Protein AF-A0A0P0D357-F1 (afdb_monomer_lite)

Radius of gyration: 14.19 Å; chains: 1; bounding box: 36×31×31 Å

Organism: NCBI:txid1736674

Sequence (92 aa):
MNKQIKLNNAKEILELFEAHPKLSFDQMQDIINAYTGNKIKPIVFVPADKSKPQDLDRPKRELLQWVKNNLKVLDDEKALVPVLFFTTFKHV

pLDDT: mean 72.96, std 16.93, range [32.0, 88.62]

Structure (mmCIF, N/CA/C/O backbone):
data_AF-A0A0P0D357-F1
#
_entry.id   AF-A0A0P0D357-F1
#
loop_
_atom_site.group_PDB
_atom_site.id
_atom_site.type_symbol
_atom_site.label_atom_id
_atom_site.label_alt_id
_atom_site.label_comp_id
_atom_site.label_asym_id
_atom_site.label_entity_id
_atom_site.label_seq_id
_atom_site.pdbx_PDB_ins_code
_atom_site.Cartn_x
_atom_site.Cartn_y
_atom_site.Cartn_z
_atom_site.occupancy
_atom_site.B_iso_or_equiv
_atom_site.auth_seq_id
_atom_site.auth_comp_id
_atom_site.auth_asym_id
_atom_site.auth_atom_id
_atom_site.pdbx_PDB_model_num
ATOM 1 N N . MET A 1 1 ? -9.368 -20.294 4.483 1.00 32.00 1 MET A N 1
ATOM 2 C CA . MET A 1 1 ? -9.551 -19.402 5.652 1.00 32.00 1 MET A CA 1
ATOM 3 C C . MET A 1 1 ? -9.252 -17.978 5.204 1.00 32.00 1 MET A C 1
ATOM 5 O O . MET A 1 1 ? -8.091 -17.671 4.972 1.00 32.00 1 MET A O 1
ATOM 9 N N . ASN A 1 2 ? -10.274 -17.140 5.012 1.00 37.25 2 ASN A N 1
ATOM 10 C CA . ASN A 1 2 ? -10.082 -15.733 4.642 1.00 37.25 2 ASN A CA 1
ATOM 11 C C . ASN A 1 2 ? -9.770 -14.929 5.905 1.00 37.25 2 ASN A C 1
ATOM 13 O O . ASN A 1 2 ? -10.669 -14.613 6.679 1.00 37.25 2 ASN A O 1
ATOM 17 N N . LYS A 1 3 ? -8.488 -14.638 6.139 1.00 45.47 3 LYS A N 1
ATOM 18 C CA . LYS A 1 3 ? -8.088 -13.669 7.160 1.00 45.47 3 LYS A CA 1
ATOM 19 C C . LYS A 1 3 ? -8.368 -12.275 6.601 1.00 45.47 3 LYS A C 1
ATOM 21 O O . LYS A 1 3 ? -7.668 -11.828 5.700 1.00 45.47 3 LYS A O 1
ATOM 26 N N . GLN A 1 4 ? -9.408 -11.612 7.103 1.00 52.94 4 GLN A N 1
ATOM 27 C CA . GLN A 1 4 ? -9.562 -10.173 6.901 1.00 52.94 4 GLN A CA 1
ATOM 28 C C . GLN A 1 4 ? -8.447 -9.476 7.678 1.00 52.94 4 GLN A C 1
ATOM 30 O O . GLN A 1 4 ? -8.397 -9.566 8.904 1.00 52.94 4 GLN A O 1
ATOM 35 N N . ILE A 1 5 ? -7.542 -8.811 6.968 1.00 59.28 5 ILE A N 1
ATOM 36 C CA . ILE A 1 5 ? -6.528 -7.963 7.588 1.00 59.28 5 ILE A CA 1
ATOM 37 C C . ILE A 1 5 ? -7.148 -6.572 7.694 1.00 59.28 5 ILE A C 1
ATOM 39 O O . ILE A 1 5 ? -7.317 -5.883 6.690 1.00 59.28 5 ILE A O 1
ATOM 43 N N . LYS A 1 6 ? -7.563 -6.187 8.904 1.00 63.88 6 LYS A N 1
ATOM 44 C CA . LYS A 1 6 ? -7.938 -4.801 9.194 1.00 63.88 6 LYS A CA 1
ATOM 45 C C . LYS A 1 6 ? -6.667 -4.028 9.500 1.00 63.88 6 LYS A C 1
ATOM 47 O O . LYS A 1 6 ? -6.035 -4.298 10.514 1.00 63.88 6 LYS A O 1
ATOM 52 N N . LEU A 1 7 ? -6.334 -3.084 8.627 1.00 74.69 7 LEU A N 1
ATOM 53 C CA . LEU A 1 7 ? -5.236 -2.154 8.840 1.00 74.69 7 LEU A CA 1
ATOM 54 C C . LEU A 1 7 ? -5.737 -0.958 9.677 1.00 74.69 7 LEU A C 1
ATOM 56 O O . LEU A 1 7 ? -6.651 -0.220 9.292 1.00 74.69 7 LEU A O 1
ATOM 60 N N . ASN A 1 8 ? -5.167 -0.783 10.859 1.00 78.69 8 ASN A N 1
ATOM 61 C CA . ASN A 1 8 ? -5.418 0.291 11.808 1.00 78.69 8 ASN A CA 1
ATOM 62 C C . ASN A 1 8 ? -4.665 1.568 11.432 1.00 78.69 8 ASN A C 1
ATOM 64 O O . ASN A 1 8 ? -5.209 2.652 11.639 1.00 78.69 8 ASN A O 1
ATOM 68 N N . ASN A 1 9 ? -3.469 1.445 10.858 1.00 84.25 9 ASN A N 1
ATOM 69 C CA . ASN A 1 9 ? -2.624 2.568 10.452 1.00 84.25 9 ASN A CA 1
ATOM 70 C C . ASN A 1 9 ? -1.778 2.215 9.211 1.00 84.25 9 ASN A C 1
ATOM 72 O O . ASN A 1 9 ? -1.622 1.045 8.862 1.00 84.25 9 ASN A O 1
ATOM 76 N N . ALA A 1 10 ? -1.193 3.222 8.566 1.00 85.06 10 ALA A N 1
ATOM 77 C CA . ALA A 1 10 ? -0.410 3.061 7.347 1.00 85.06 10 ALA A CA 1
ATOM 78 C C . ALA A 1 10 ? 0.922 2.327 7.577 1.00 85.06 10 ALA A C 1
ATOM 80 O O . ALA A 1 10 ? 1.484 1.780 6.628 1.00 85.06 10 ALA A O 1
ATOM 81 N N . LYS A 1 11 ? 1.441 2.265 8.814 1.00 88.12 11 LYS A N 1
ATOM 82 C CA . LYS A 1 11 ? 2.659 1.489 9.114 1.00 88.12 11 LYS A CA 1
ATOM 83 C C . LYS A 1 11 ? 2.412 -0.010 8.987 1.00 88.12 11 LYS A C 1
ATOM 85 O O . LYS A 1 11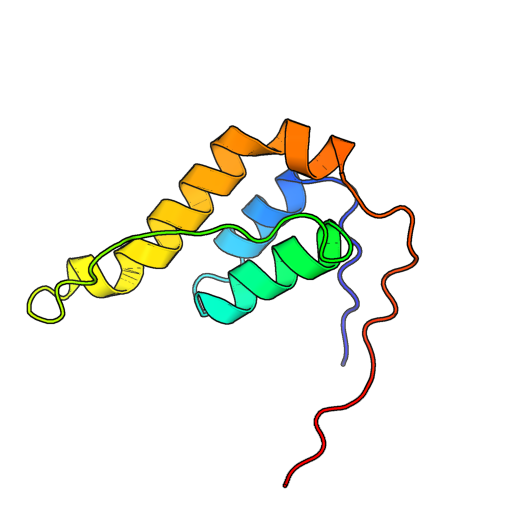 ? 3.300 -0.713 8.518 1.00 88.12 11 LYS A O 1
ATOM 90 N N . GLU A 1 12 ? 1.205 -0.480 9.289 1.00 87.19 12 GLU A N 1
ATOM 91 C CA . GLU A 1 12 ? 0.848 -1.892 9.111 1.00 87.19 12 GLU A CA 1
ATOM 92 C C . GLU A 1 12 ? 0.876 -2.314 7.626 1.00 87.19 12 GLU A C 1
ATOM 94 O O . GLU A 1 12 ? 1.070 -3.490 7.331 1.00 87.19 12 GLU A O 1
ATOM 99 N N . ILE A 1 13 ? 0.764 -1.377 6.668 1.00 87.31 13 ILE A N 1
ATOM 100 C CA . ILE A 1 13 ? 1.002 -1.664 5.237 1.00 87.31 13 ILE A CA 1
ATOM 101 C C . ILE A 1 13 ? 2.465 -2.058 5.006 1.00 87.31 13 ILE A C 1
ATOM 103 O O . ILE A 1 13 ? 2.742 -2.993 4.256 1.00 87.31 13 ILE A O 1
ATOM 107 N N . LEU A 1 14 ? 3.407 -1.364 5.651 1.00 87.62 14 LEU A N 1
ATOM 108 C CA . LEU A 1 14 ? 4.831 -1.688 5.544 1.00 87.62 14 LEU A CA 1
ATOM 109 C C . LEU A 1 14 ? 5.130 -3.045 6.171 1.00 87.62 14 LEU A C 1
ATOM 111 O O . LEU A 1 14 ? 5.795 -3.864 5.543 1.00 87.62 14 LEU A O 1
ATOM 115 N N . GLU A 1 15 ? 4.592 -3.299 7.364 1.00 88.31 15 GLU A N 1
ATOM 116 C CA . GLU A 1 15 ? 4.748 -4.586 8.048 1.00 88.31 15 GLU A CA 1
ATOM 117 C C . GLU A 1 15 ? 4.163 -5.729 7.212 1.00 88.31 15 GLU A C 1
ATOM 119 O O . GLU A 1 15 ? 4.771 -6.791 7.098 1.00 88.31 15 GLU A O 1
ATOM 124 N N . LEU A 1 16 ? 3.023 -5.503 6.553 1.00 86.88 16 LEU A N 1
ATOM 125 C CA . LEU A 1 16 ? 2.426 -6.464 5.633 1.00 86.88 16 LEU A CA 1
ATOM 126 C C . LEU A 1 16 ? 3.335 -6.737 4.424 1.00 86.88 16 LEU A C 1
ATOM 128 O O . LEU A 1 16 ? 3.510 -7.892 4.035 1.00 86.88 16 LEU A O 1
ATOM 132 N N . PHE A 1 17 ? 3.923 -5.703 3.823 1.00 87.88 17 PHE A N 1
ATOM 133 C CA . PHE A 1 17 ? 4.828 -5.871 2.683 1.00 87.88 17 PHE A CA 1
ATOM 134 C C . PHE A 1 17 ? 6.113 -6.607 3.072 1.00 87.88 17 PHE A C 1
ATOM 136 O O . PHE A 1 17 ? 6.576 -7.466 2.322 1.00 87.88 17 PHE A O 1
ATOM 143 N N . GLU A 1 18 ? 6.660 -6.320 4.253 1.00 85.44 18 GLU A N 1
ATOM 144 C CA . GLU A 1 18 ? 7.851 -6.989 4.783 1.00 85.44 18 GLU A CA 1
ATOM 145 C C . GLU A 1 18 ? 7.553 -8.447 5.192 1.00 85.44 18 GLU A C 1
ATOM 147 O O . GLU A 1 18 ? 8.355 -9.339 4.911 1.00 85.44 18 GLU A O 1
ATOM 152 N N . ALA A 1 19 ? 6.376 -8.727 5.765 1.00 84.62 19 ALA A N 1
ATOM 153 C CA . ALA A 1 19 ? 5.939 -10.080 6.126 1.00 84.62 19 ALA A CA 1
ATOM 154 C C . ALA A 1 19 ? 5.568 -10.951 4.911 1.00 84.62 19 ALA A C 1
ATOM 156 O O . ALA A 1 19 ? 5.632 -12.182 4.980 1.00 84.62 19 ALA A O 1
ATOM 157 N N . HIS A 1 20 ? 5.189 -10.332 3.789 1.00 84.19 20 HIS A N 1
ATOM 158 C CA . HIS A 1 20 ? 4.767 -11.021 2.571 1.00 84.19 20 HIS A CA 1
ATOM 159 C C . HIS A 1 20 ? 5.639 -10.644 1.355 1.00 84.19 20 HIS A C 1
ATOM 161 O O . HIS A 1 20 ? 5.139 -10.079 0.381 1.00 84.19 20 HIS A O 1
ATOM 167 N N . PRO A 1 21 ? 6.923 -11.058 1.315 1.00 80.00 21 PRO A N 1
ATOM 168 C CA . PRO A 1 21 ? 7.850 -10.712 0.226 1.00 80.00 21 PRO A CA 1
ATOM 169 C C . PRO A 1 21 ? 7.451 -11.288 -1.146 1.00 80.00 21 PRO A C 1
ATOM 171 O O . PRO A 1 21 ? 7.973 -10.878 -2.180 1.00 80.00 21 PRO A O 1
ATOM 174 N N . LYS A 1 22 ? 6.517 -12.250 -1.171 1.00 83.81 22 LYS A N 1
ATOM 175 C CA . LYS A 1 22 ? 5.962 -12.843 -2.397 1.00 83.81 22 LYS A CA 1
ATOM 176 C C . LYS A 1 22 ? 4.842 -12.010 -3.031 1.00 83.81 22 LYS A C 1
ATOM 178 O O . LYS A 1 22 ? 4.347 -12.413 -4.081 1.00 83.81 22 LYS A O 1
ATOM 183 N N . LEU A 1 23 ? 4.423 -10.899 -2.416 1.00 84.25 23 LEU A N 1
ATOM 184 C CA . LEU A 1 23 ? 3.421 -10.019 -3.014 1.00 84.25 23 LEU A CA 1
ATOM 185 C C . LEU A 1 23 ? 3.920 -9.479 -4.358 1.00 84.25 23 LEU A C 1
ATOM 187 O O . LEU A 1 23 ? 5.069 -9.052 -4.517 1.00 84.25 23 LEU A O 1
ATOM 191 N N . SER A 1 24 ? 3.032 -9.525 -5.343 1.00 85.69 24 SER A N 1
ATOM 192 C CA . SER A 1 24 ? 3.231 -8.838 -6.615 1.00 85.69 24 SER A CA 1
ATOM 193 C C . SER A 1 24 ? 3.044 -7.331 -6.443 1.00 85.69 24 SER A C 1
ATOM 195 O O . SER A 1 24 ? 2.426 -6.867 -5.484 1.00 85.69 24 SER A O 1
ATOM 197 N N . PHE A 1 25 ? 3.582 -6.562 -7.387 1.00 85.00 25 PHE A N 1
ATOM 198 C CA . PHE A 1 25 ? 3.432 -5.110 -7.393 1.00 85.00 25 PHE A CA 1
ATOM 199 C C . PHE A 1 25 ? 1.953 -4.690 -7.427 1.00 85.00 25 PHE A C 1
ATOM 201 O O . PHE A 1 25 ? 1.549 -3.862 -6.614 1.00 85.00 25 PHE A O 1
ATOM 208 N N . ASP A 1 26 ? 1.136 -5.326 -8.271 1.00 85.31 26 ASP A N 1
ATOM 209 C CA . ASP A 1 26 ? -0.305 -5.058 -8.359 1.00 85.31 26 ASP A CA 1
ATOM 210 C C . ASP A 1 26 ? -1.016 -5.315 -7.023 1.00 85.31 26 ASP A C 1
ATOM 212 O O . ASP A 1 26 ? -1.778 -4.477 -6.550 1.00 85.31 26 ASP A O 1
ATOM 216 N N . GLN A 1 27 ? -0.688 -6.418 -6.337 1.00 86.25 27 GLN A N 1
ATOM 217 C CA . GLN A 1 27 ? -1.255 -6.705 -5.014 1.00 86.25 27 GLN A CA 1
ATOM 218 C C . GLN A 1 27 ? -0.876 -5.645 -3.974 1.00 86.25 27 GLN A C 1
ATOM 220 O O . GLN A 1 27 ? -1.710 -5.260 -3.157 1.00 86.25 27 GLN A O 1
ATOM 225 N N . MET A 1 28 ? 0.369 -5.161 -3.992 1.00 88.00 28 MET A N 1
ATOM 226 C CA . MET A 1 28 ? 0.802 -4.081 -3.100 1.00 88.00 28 MET A CA 1
ATOM 227 C C . MET A 1 28 ? 0.031 -2.782 -3.381 1.00 88.00 28 MET A C 1
ATOM 229 O O . MET A 1 28 ? -0.377 -2.098 -2.442 1.00 88.00 28 MET A O 1
ATOM 233 N N . GLN A 1 29 ? -0.217 -2.455 -4.653 1.00 86.62 29 GLN A N 1
ATOM 234 C CA . GLN A 1 29 ? -1.046 -1.306 -5.025 1.00 86.62 29 GLN A CA 1
ATOM 235 C C . GLN A 1 29 ? -2.500 -1.483 -4.576 1.00 86.62 29 GLN A C 1
ATOM 237 O O . GLN A 1 29 ? -3.072 -0.552 -4.014 1.00 86.62 29 GLN A O 1
ATOM 242 N N . ASP A 1 30 ? -3.079 -2.672 -4.752 1.00 86.06 30 ASP A N 1
ATOM 243 C CA . ASP A 1 30 ? -4.445 -2.978 -4.320 1.00 86.06 30 ASP A CA 1
ATOM 244 C C . ASP A 1 30 ? -4.629 -2.828 -2.808 1.00 86.06 30 ASP A C 1
ATOM 246 O O . ASP A 1 30 ? -5.662 -2.336 -2.362 1.00 86.06 30 ASP A O 1
ATOM 250 N N . ILE A 1 31 ? -3.622 -3.183 -2.007 1.00 86.50 31 ILE A N 1
ATOM 251 C CA . ILE A 1 31 ? -3.648 -2.991 -0.549 1.00 86.50 31 ILE A CA 1
ATOM 252 C C . ILE A 1 31 ? -3.718 -1.499 -0.193 1.00 86.50 31 ILE A C 1
ATOM 254 O O . ILE A 1 31 ? -4.522 -1.106 0.653 1.00 86.50 31 ILE A O 1
ATOM 258 N N . ILE A 1 32 ? -2.920 -0.658 -0.857 1.00 86.31 32 ILE A N 1
ATOM 259 C CA . ILE A 1 32 ? -2.914 0.800 -0.644 1.00 86.31 32 ILE A CA 1
ATOM 260 C C . ILE A 1 32 ? -4.234 1.421 -1.120 1.00 86.31 32 ILE A C 1
ATOM 262 O O . ILE A 1 32 ? -4.826 2.249 -0.422 1.00 86.31 32 ILE A O 1
ATOM 266 N N . ASN A 1 33 ? -4.730 0.985 -2.278 1.00 85.69 33 ASN A N 1
ATOM 267 C CA . ASN A 1 33 ? -6.022 1.404 -2.810 1.00 85.69 33 ASN A CA 1
ATOM 268 C C . ASN A 1 33 ? -7.147 1.037 -1.835 1.00 85.69 33 ASN A C 1
ATOM 270 O O . ASN A 1 33 ? -7.964 1.885 -1.491 1.00 85.69 33 ASN A O 1
ATOM 274 N N . ALA A 1 34 ? -7.172 -0.197 -1.328 1.00 83.81 34 ALA A N 1
ATOM 275 C CA . ALA A 1 34 ? -8.173 -0.646 -0.367 1.00 83.81 34 ALA A CA 1
ATOM 276 C C . ALA A 1 34 ? -8.099 0.143 0.950 1.00 83.81 34 ALA A C 1
ATOM 278 O O . ALA A 1 34 ? -9.133 0.546 1.479 1.00 83.81 34 ALA A O 1
ATOM 279 N N . TYR A 1 35 ? -6.888 0.413 1.447 1.00 84.69 35 TYR A N 1
ATOM 280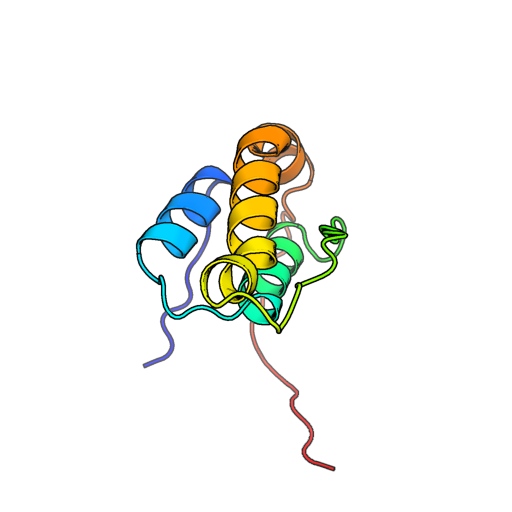 C CA . TYR A 1 35 ? -6.670 1.189 2.669 1.00 84.69 35 TYR A CA 1
ATOM 281 C C . TYR A 1 35 ? -7.195 2.629 2.566 1.00 84.69 35 TYR A C 1
ATOM 283 O O . TYR A 1 35 ? -7.812 3.158 3.492 1.00 84.69 35 TYR A O 1
ATOM 291 N N . THR A 1 36 ? -6.984 3.256 1.413 1.00 84.00 36 THR A N 1
ATOM 292 C CA . THR A 1 36 ? -7.357 4.655 1.156 1.00 84.00 36 THR A CA 1
ATOM 293 C C . THR A 1 36 ? -8.732 4.797 0.501 1.00 84.00 36 THR A C 1
ATOM 295 O O . THR A 1 36 ? -9.147 5.900 0.160 1.00 84.00 36 THR A O 1
ATOM 298 N N . GLY A 1 37 ? -9.466 3.698 0.290 1.00 82.69 37 GLY A N 1
ATOM 299 C CA . GLY A 1 37 ? -10.764 3.712 -0.393 1.00 82.69 37 GLY A CA 1
ATOM 300 C C . GLY A 1 37 ? -10.688 4.193 -1.846 1.00 82.69 37 GLY A C 1
ATOM 301 O O . GLY A 1 37 ? -11.569 4.917 -2.299 1.00 82.69 37 GLY A O 1
ATOM 302 N N . ASN A 1 38 ? -9.638 3.801 -2.571 1.00 82.75 38 ASN A N 1
ATOM 303 C CA . ASN A 1 38 ? -9.320 4.177 -3.953 1.00 82.75 38 ASN A CA 1
ATOM 304 C C . ASN A 1 38 ? -8.991 5.661 -4.176 1.00 82.75 38 ASN A C 1
ATOM 306 O O . ASN A 1 38 ? -8.904 6.094 -5.327 1.00 82.75 38 ASN A O 1
ATOM 310 N N . LYS A 1 39 ? -8.789 6.440 -3.109 1.00 80.44 39 LYS A N 1
ATOM 311 C CA . LYS A 1 39 ? -8.424 7.858 -3.215 1.00 80.44 39 LYS A CA 1
ATOM 312 C C . LYS A 1 39 ? -6.979 8.070 -3.649 1.00 80.44 39 LYS A C 1
ATOM 314 O O . LYS A 1 39 ? -6.674 9.044 -4.329 1.00 80.44 39 LYS A O 1
ATOM 319 N N . ILE A 1 40 ? -6.094 7.157 -3.255 1.00 80.62 40 ILE A N 1
ATOM 320 C CA . ILE A 1 40 ? -4.669 7.239 -3.543 1.00 80.62 40 ILE A CA 1
ATOM 321 C C . ILE A 1 40 ? -4.289 6.047 -4.403 1.00 80.62 40 ILE A C 1
ATOM 323 O O . ILE A 1 40 ? -4.331 4.910 -3.945 1.00 80.62 40 ILE A O 1
ATOM 327 N N . LYS A 1 41 ? -3.862 6.333 -5.634 1.00 79.81 41 LYS A N 1
ATOM 328 C CA . LYS A 1 41 ? -3.227 5.357 -6.517 1.00 79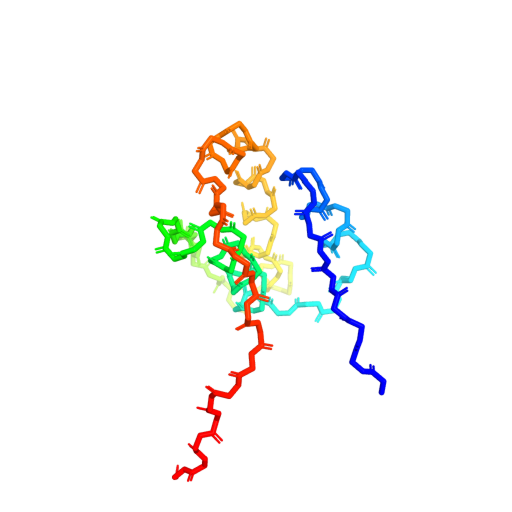.81 41 LYS A CA 1
ATOM 329 C C . LYS A 1 41 ? -1.733 5.658 -6.580 1.00 79.81 41 LYS A C 1
ATOM 331 O O . LYS A 1 41 ? -1.359 6.657 -7.196 1.00 79.81 41 LYS A O 1
ATOM 336 N N . PRO A 1 42 ? -0.870 4.847 -5.948 1.00 74.38 42 PRO A N 1
ATOM 337 C CA . PRO A 1 42 ? 0.566 5.067 -6.009 1.00 74.38 42 PRO A CA 1
ATOM 338 C C . PRO A 1 42 ? 1.063 4.804 -7.431 1.00 74.38 42 PRO A C 1
ATOM 340 O O . PRO A 1 42 ? 1.048 3.669 -7.914 1.00 74.38 42 PRO A O 1
ATOM 343 N N . ILE A 1 43 ? 1.501 5.863 -8.110 1.00 71.50 43 ILE A N 1
ATOM 344 C CA . ILE A 1 43 ? 2.083 5.765 -9.446 1.00 71.50 43 ILE A CA 1
ATOM 345 C C . ILE A 1 43 ? 3.593 5.632 -9.289 1.00 71.50 43 ILE A C 1
ATOM 347 O O . ILE A 1 43 ? 4.280 6.580 -8.913 1.00 71.50 43 ILE A O 1
ATOM 351 N N . VAL A 1 44 ? 4.107 4.440 -9.573 1.00 73.38 44 VAL A N 1
ATOM 352 C CA . VAL A 1 44 ? 5.536 4.143 -9.511 1.00 73.38 44 VAL A CA 1
ATOM 353 C C . VAL A 1 44 ? 6.045 3.998 -10.939 1.00 73.38 44 VAL A C 1
ATOM 355 O O . VAL A 1 44 ? 5.849 2.973 -11.588 1.00 73.38 44 VAL A O 1
ATOM 358 N N . PHE A 1 45 ? 6.677 5.054 -11.448 1.00 65.50 45 PHE A N 1
ATOM 359 C CA . PHE A 1 45 ? 7.345 5.016 -12.744 1.00 65.50 45 PHE A CA 1
ATOM 360 C C . PHE A 1 45 ? 8.741 4.445 -12.564 1.00 65.50 45 PHE A C 1
ATOM 362 O O . PHE A 1 45 ? 9.680 5.167 -12.237 1.00 65.50 45 PHE A O 1
ATOM 369 N N . VAL A 1 46 ? 8.889 3.147 -12.810 1.00 64.00 46 VAL A N 1
ATOM 370 C CA . VAL A 1 46 ? 10.219 2.575 -13.002 1.00 64.00 46 VAL A CA 1
ATOM 371 C C . VAL A 1 46 ? 10.267 1.795 -14.299 1.00 64.00 46 VAL A C 1
ATOM 373 O O . VAL A 1 46 ? 9.520 0.826 -14.445 1.00 64.00 46 VAL A O 1
ATOM 376 N N . PRO A 1 47 ? 11.143 2.176 -15.246 1.00 58.97 47 PRO A N 1
ATOM 377 C CA . PRO A 1 47 ? 11.470 1.289 -16.342 1.00 58.97 47 PRO A CA 1
ATOM 378 C C . PRO A 1 47 ? 12.172 0.077 -15.728 1.00 58.97 47 PRO A C 1
ATOM 380 O O . PRO A 1 47 ? 13.320 0.164 -15.293 1.00 58.97 47 PRO A O 1
ATOM 383 N N . ALA A 1 48 ? 11.455 -1.041 -15.617 1.00 59.09 48 ALA A N 1
ATOM 384 C CA . ALA A 1 48 ? 12.062 -2.308 -15.251 1.00 59.09 48 ALA A CA 1
ATOM 385 C C . ALA A 1 48 ? 12.975 -2.716 -16.412 1.00 59.09 48 ALA A C 1
ATOM 387 O O . ALA A 1 48 ? 12.501 -3.156 -17.463 1.00 59.09 48 ALA A O 1
ATOM 388 N N . ASP A 1 49 ? 14.282 -2.516 -16.246 1.00 64.81 49 ASP A N 1
ATOM 389 C CA . ASP A 1 49 ? 15.269 -3.025 -17.186 1.00 64.81 49 ASP A CA 1
ATOM 390 C C . ASP A 1 49 ? 15.299 -4.552 -17.063 1.00 64.81 49 ASP A C 1
ATOM 392 O O . ASP A 1 49 ? 15.956 -5.129 -16.197 1.00 64.81 49 ASP A O 1
ATOM 396 N N . LYS A 1 50 ? 14.532 -5.220 -17.931 1.00 64.06 50 LYS A N 1
ATOM 397 C CA . LYS A 1 50 ? 14.379 -6.682 -17.944 1.00 64.06 50 LYS A CA 1
ATOM 398 C C . LYS A 1 50 ? 15.698 -7.422 -18.198 1.00 64.06 50 LYS A C 1
ATOM 400 O O . LYS A 1 50 ? 15.738 -8.634 -18.016 1.00 64.06 50 LYS A O 1
ATOM 405 N N . SER A 1 51 ? 16.758 -6.722 -18.614 1.00 67.44 51 SER A N 1
ATOM 406 C CA . SER A 1 51 ? 18.086 -7.308 -18.816 1.00 67.44 51 SER A CA 1
ATOM 407 C C . SER A 1 51 ? 18.867 -7.513 -17.511 1.00 67.44 51 SER A C 1
ATOM 409 O O . SER A 1 51 ? 19.864 -8.235 -17.503 1.00 67.44 51 SER A O 1
ATOM 411 N N . LYS A 1 52 ? 18.406 -6.933 -16.392 1.00 67.38 52 LYS A N 1
ATOM 412 C CA . LYS A 1 52 ? 19.063 -7.026 -15.086 1.00 67.38 52 LYS A CA 1
ATOM 413 C C . LYS A 1 52 ? 18.147 -7.706 -14.059 1.00 67.38 52 LYS A C 1
ATOM 415 O O . LYS A 1 52 ? 17.113 -7.146 -13.698 1.00 67.38 52 LYS A O 1
ATOM 420 N N . PRO A 1 53 ? 18.532 -8.868 -13.495 1.00 64.25 53 PRO A N 1
ATOM 421 C CA . PRO A 1 53 ? 17.726 -9.579 -12.492 1.00 64.25 53 PRO A CA 1
ATOM 422 C C . PRO A 1 53 ? 17.373 -8.716 -11.269 1.00 64.25 53 PRO A C 1
ATOM 424 O O . PRO A 1 53 ? 16.284 -8.813 -10.715 1.00 64.25 53 PRO A O 1
ATOM 427 N N . GLN A 1 54 ? 18.281 -7.817 -10.884 1.00 65.19 54 GLN A N 1
ATOM 428 C CA . GLN A 1 54 ? 18.120 -6.870 -9.776 1.00 65.19 54 GLN A CA 1
ATOM 429 C C . GLN A 1 54 ? 17.079 -5.758 -10.020 1.00 65.19 54 GLN A C 1
ATOM 431 O O . GLN A 1 54 ? 16.634 -5.126 -9.054 1.00 65.19 54 GLN A O 1
ATOM 436 N N . ASP A 1 55 ? 16.697 -5.504 -11.278 1.00 66.75 55 ASP A N 1
ATOM 437 C CA . ASP A 1 55 ? 15.700 -4.497 -11.666 1.00 66.75 55 ASP A CA 1
ATOM 438 C C . ASP A 1 55 ? 14.264 -5.057 -11.666 1.00 66.75 55 ASP A C 1
ATOM 440 O O . ASP A 1 55 ? 13.311 -4.279 -11.645 1.00 66.75 55 ASP A O 1
ATOM 444 N N . LEU A 1 56 ? 14.082 -6.384 -11.592 1.00 66.75 56 LEU A N 1
ATOM 445 C CA . LEU A 1 56 ? 12.754 -7.017 -11.555 1.00 66.75 56 LEU A CA 1
ATOM 446 C C . LEU A 1 56 ? 11.950 -6.645 -10.298 1.00 66.75 56 LEU A C 1
ATOM 448 O O . LEU A 1 56 ? 10.744 -6.426 -10.378 1.00 66.75 56 LEU A O 1
ATOM 452 N N . ASP A 1 57 ? 12.612 -6.506 -9.146 1.00 75.50 57 ASP A N 1
ATOM 453 C CA . ASP A 1 57 ? 11.974 -6.085 -7.887 1.00 75.50 57 ASP A CA 1
ATOM 454 C C . ASP A 1 57 ? 12.024 -4.570 -7.652 1.00 75.50 57 ASP A C 1
ATOM 456 O O . ASP A 1 57 ? 11.545 -4.074 -6.629 1.00 75.50 57 ASP A O 1
ATOM 460 N N . ARG A 1 58 ? 12.583 -3.799 -8.592 1.00 80.69 58 ARG A N 1
ATOM 461 C CA . ARG A 1 58 ? 12.699 -2.346 -8.453 1.00 80.69 58 ARG A CA 1
ATOM 462 C C . ARG A 1 58 ? 11.341 -1.653 -8.262 1.00 80.69 58 ARG A C 1
ATOM 464 O O . ARG A 1 58 ? 11.261 -0.854 -7.333 1.00 80.69 58 ARG A O 1
ATOM 471 N N . PRO A 1 59 ? 10.262 -1.987 -9.000 1.00 82.31 59 PRO A N 1
ATOM 472 C CA . PRO A 1 59 ? 8.941 -1.397 -8.766 1.00 82.31 59 PRO A CA 1
ATOM 473 C C . PRO A 1 59 ? 8.418 -1.606 -7.342 1.00 82.31 59 PRO A C 1
ATOM 475 O O . PRO A 1 59 ? 7.855 -0.689 -6.751 1.00 82.31 59 PRO A O 1
ATOM 478 N N . LYS A 1 60 ? 8.659 -2.782 -6.750 1.00 84.19 60 LYS A N 1
ATOM 479 C CA . LYS A 1 60 ? 8.248 -3.071 -5.368 1.00 84.19 60 LYS A CA 1
ATOM 480 C C . LYS A 1 60 ? 9.063 -2.270 -4.357 1.00 84.19 60 LYS A C 1
ATOM 482 O O . LYS A 1 60 ? 8.499 -1.749 -3.400 1.00 84.19 60 LYS A O 1
ATOM 487 N N . ARG A 1 61 ? 10.379 -2.145 -4.570 1.00 84.31 61 ARG A N 1
ATOM 488 C CA . ARG A 1 61 ? 11.255 -1.340 -3.701 1.00 84.31 61 ARG A CA 1
ATOM 489 C C . ARG A 1 61 ? 10.869 0.135 -3.730 1.00 84.31 61 ARG A C 1
ATOM 491 O O . ARG A 1 61 ? 10.750 0.741 -2.671 1.00 84.31 61 ARG A O 1
ATOM 498 N N . GLU A 1 62 ? 10.629 0.684 -4.917 1.00 86.88 62 GLU A N 1
ATOM 499 C CA . GLU A 1 62 ? 10.186 2.070 -5.087 1.00 86.88 62 GLU A CA 1
ATOM 500 C C . GLU A 1 62 ? 8.811 2.296 -4.451 1.00 86.88 62 GLU A C 1
ATOM 502 O O . GLU A 1 62 ? 8.616 3.284 -3.749 1.00 86.88 62 GLU A O 1
ATOM 507 N N . LEU A 1 63 ? 7.876 1.350 -4.606 1.00 87.75 63 LEU A N 1
ATOM 508 C CA . LEU A 1 63 ? 6.574 1.417 -3.942 1.00 87.75 63 LEU A CA 1
ATOM 509 C C . LEU A 1 63 ? 6.709 1.398 -2.414 1.00 87.75 63 LEU A C 1
ATOM 511 O O . LEU A 1 63 ? 6.062 2.184 -1.729 1.00 87.75 63 LEU A O 1
ATOM 515 N N . LEU A 1 64 ? 7.576 0.542 -1.871 1.00 88.19 64 LEU A N 1
ATOM 516 C CA . LEU A 1 64 ? 7.839 0.469 -0.435 1.00 88.19 64 LEU A CA 1
ATOM 517 C C . LEU A 1 64 ? 8.452 1.776 0.096 1.00 88.19 64 LEU A C 1
ATOM 519 O O . LEU A 1 64 ? 8.043 2.260 1.149 1.00 88.19 64 LEU A O 1
ATOM 523 N N . GLN A 1 65 ? 9.391 2.376 -0.642 1.00 86.69 65 GLN A N 1
ATOM 524 C CA . GLN A 1 65 ? 9.945 3.698 -0.322 1.00 86.69 65 GLN A CA 1
ATOM 525 C C . GLN A 1 65 ? 8.878 4.793 -0.399 1.00 86.69 65 GLN A C 1
ATOM 527 O O . GLN A 1 65 ? 8.785 5.635 0.493 1.00 86.69 65 GLN A O 1
ATOM 532 N N . TRP A 1 66 ? 8.025 4.751 -1.421 1.00 88.31 66 TRP A N 1
ATOM 533 C CA . TRP A 1 66 ? 6.912 5.678 -1.560 1.00 88.31 66 TRP A CA 1
ATOM 534 C C . TRP A 1 66 ? 5.962 5.583 -0.360 1.00 88.31 66 TRP A C 1
ATOM 536 O O . TRP A 1 66 ? 5.643 6.614 0.228 1.00 88.31 66 TRP A O 1
ATOM 546 N N . VAL A 1 67 ? 5.583 4.376 0.080 1.00 88.38 67 VAL A N 1
ATOM 547 C CA . VAL A 1 67 ? 4.748 4.195 1.282 1.00 88.38 67 VAL A CA 1
ATOM 548 C C . VAL A 1 67 ? 5.451 4.747 2.520 1.00 88.38 67 VAL A C 1
ATOM 550 O O . VAL A 1 67 ? 4.830 5.509 3.254 1.00 88.38 67 VAL A O 1
ATOM 553 N N . LYS A 1 68 ? 6.746 4.448 2.722 1.00 88.62 68 LYS A N 1
ATOM 554 C CA . LYS A 1 68 ? 7.544 4.981 3.848 1.00 88.62 68 LYS A CA 1
ATOM 555 C C . LYS A 1 68 ? 7.514 6.512 3.905 1.00 88.62 68 LYS A C 1
ATOM 557 O O . LYS A 1 68 ? 7.359 7.074 4.986 1.00 88.62 68 LYS A O 1
ATOM 562 N N . ASN A 1 69 ? 7.587 7.174 2.752 1.00 87.81 69 ASN A N 1
ATOM 563 C CA . ASN A 1 69 ? 7.577 8.636 2.656 1.00 87.81 69 ASN A CA 1
ATOM 564 C C . ASN A 1 69 ? 6.172 9.254 2.757 1.00 87.81 69 ASN A C 1
ATOM 566 O O . ASN A 1 69 ? 6.050 10.427 3.102 1.00 87.81 69 ASN A O 1
ATOM 570 N N . ASN A 1 70 ? 5.115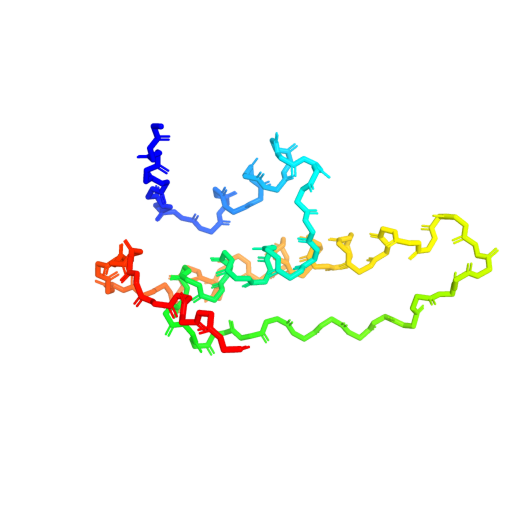 8.485 2.478 1.00 86.62 70 ASN A N 1
ATOM 571 C CA . ASN A 1 70 ? 3.734 8.975 2.408 1.00 86.62 70 ASN A CA 1
ATOM 572 C C . ASN A 1 70 ? 2.828 8.426 3.521 1.00 86.62 70 ASN A C 1
ATOM 574 O O . ASN A 1 70 ? 1.614 8.595 3.447 1.00 86.62 70 ASN A O 1
ATOM 578 N N . LEU A 1 71 ? 3.388 7.819 4.576 1.00 87.12 71 LEU A N 1
ATOM 579 C CA . LEU A 1 71 ? 2.621 7.238 5.689 1.00 87.12 71 LEU A CA 1
ATOM 580 C C . LEU A 1 71 ? 1.562 8.188 6.259 1.00 87.12 71 LEU A C 1
ATOM 582 O O . LEU A 1 71 ? 0.421 7.787 6.457 1.00 87.12 71 LEU A O 1
ATOM 586 N N . LYS A 1 72 ? 1.927 9.457 6.475 1.00 84.25 72 LYS A N 1
ATOM 587 C CA . LYS A 1 72 ? 1.001 10.462 7.006 1.00 84.25 72 LYS A CA 1
ATOM 588 C C . LYS A 1 72 ? -0.179 10.710 6.062 1.00 84.25 72 LYS A C 1
ATOM 590 O O . LYS A 1 72 ? -1.315 10.711 6.504 1.00 84.25 72 LYS A O 1
ATOM 595 N N . VAL A 1 73 ? 0.093 10.866 4.767 1.00 82.88 73 VAL A N 1
ATOM 596 C CA . VAL A 1 73 ? -0.940 11.095 3.744 1.00 82.88 73 VAL A CA 1
ATOM 597 C C . VAL A 1 73 ? -1.863 9.882 3.627 1.00 82.88 73 VAL A C 1
ATOM 599 O O . VAL A 1 73 ? -3.068 10.039 3.480 1.00 82.88 73 VAL A O 1
ATOM 602 N N . LEU A 1 74 ? -1.312 8.671 3.730 1.00 84.88 74 LEU A N 1
ATOM 603 C CA . LEU A 1 74 ? -2.095 7.438 3.730 1.00 84.88 74 LEU A CA 1
ATOM 604 C C . LEU A 1 74 ? -3.038 7.358 4.935 1.00 84.88 74 LEU A C 1
ATOM 606 O O . LEU A 1 74 ? -4.179 6.937 4.768 1.00 84.88 74 LEU A O 1
ATOM 610 N N . ASP A 1 75 ? -2.579 7.757 6.122 1.00 84.88 75 ASP A N 1
ATOM 611 C CA . ASP A 1 75 ? -3.412 7.809 7.328 1.00 84.88 75 ASP A CA 1
ATOM 612 C C . ASP A 1 75 ? -4.461 8.926 7.277 1.00 84.88 75 ASP A C 1
ATOM 614 O O . ASP A 1 75 ? -5.611 8.688 7.641 1.00 84.88 75 ASP A O 1
ATOM 618 N N . ASP A 1 76 ? -4.100 10.109 6.776 1.00 81.75 76 ASP A N 1
ATOM 619 C CA . ASP A 1 76 ? -5.018 11.245 6.626 1.00 81.75 76 ASP A CA 1
ATOM 620 C C . ASP A 1 76 ? -6.127 10.937 5.601 1.00 81.75 76 ASP A C 1
ATOM 622 O O . ASP A 1 76 ? -7.294 11.273 5.804 1.00 81.75 76 ASP A O 1
ATOM 626 N N . GLU A 1 77 ? -5.785 10.231 4.521 1.00 80.88 77 GLU A N 1
ATOM 627 C CA . GLU A 1 77 ? -6.735 9.794 3.493 1.00 80.88 77 GLU A CA 1
ATOM 628 C C . GLU A 1 77 ? -7.336 8.414 3.755 1.00 80.88 77 GLU A C 1
ATOM 630 O O . GLU A 1 77 ? -8.087 7.903 2.911 1.00 80.88 77 GLU A O 1
ATOM 635 N N . LYS A 1 78 ? -7.054 7.814 4.919 1.00 77.94 78 LYS A N 1
ATOM 636 C CA . LYS A 1 78 ? -7.611 6.520 5.303 1.00 77.94 78 LYS A CA 1
ATOM 637 C C . LYS A 1 78 ? -9.121 6.564 5.137 1.00 77.94 78 LYS A C 1
ATOM 639 O O . LYS A 1 78 ? -9.830 7.414 5.680 1.00 77.94 78 LYS A O 1
ATOM 644 N N . ALA A 1 79 ? -9.636 5.601 4.393 1.00 60.56 79 ALA A N 1
ATOM 645 C CA . ALA A 1 79 ? -11.064 5.429 4.294 1.00 60.56 79 ALA A CA 1
ATOM 646 C C . ALA A 1 79 ? -11.607 4.986 5.664 1.00 60.56 79 ALA A C 1
ATOM 648 O O . ALA A 1 79 ? -11.327 3.885 6.128 1.00 60.56 79 ALA A O 1
ATOM 649 N N . LEU A 1 80 ? -12.476 5.800 6.277 1.00 55.19 80 LEU A N 1
ATOM 650 C CA . LEU A 1 80 ? -13.407 5.358 7.336 1.00 55.19 80 LEU A CA 1
ATOM 651 C C . LEU A 1 80 ? -14.437 4.338 6.817 1.00 55.19 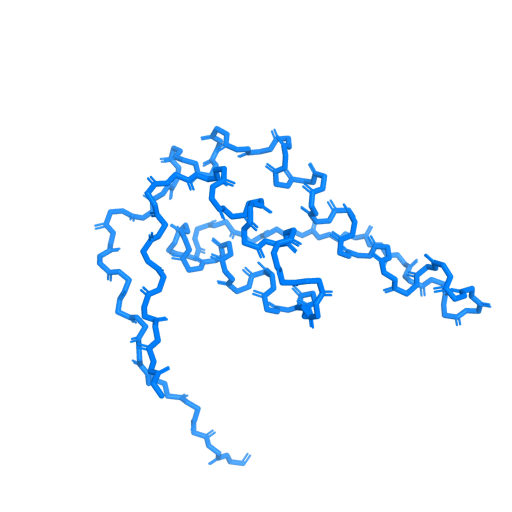80 LEU A C 1
ATOM 653 O O . LEU A 1 80 ? -15.341 3.916 7.537 1.00 55.19 80 LEU A O 1
ATOM 657 N N . VAL A 1 81 ? -14.327 3.967 5.544 1.00 44.69 81 VAL A N 1
ATOM 658 C CA . VAL A 1 81 ? -15.212 3.027 4.891 1.00 44.69 81 VAL A CA 1
ATOM 659 C C . VAL A 1 81 ? -14.890 1.641 5.455 1.00 44.69 81 VAL A C 1
ATOM 661 O O . VAL A 1 81 ? -13.730 1.222 5.406 1.00 44.69 81 VAL A O 1
ATOM 664 N N . PRO A 1 82 ? -15.872 0.906 6.006 1.00 41.69 82 PRO A N 1
ATOM 665 C CA . PRO A 1 82 ? -15.660 -0.487 6.353 1.00 41.69 82 PRO A CA 1
ATOM 666 C C . PRO A 1 82 ? -15.217 -1.191 5.075 1.00 41.69 82 PRO A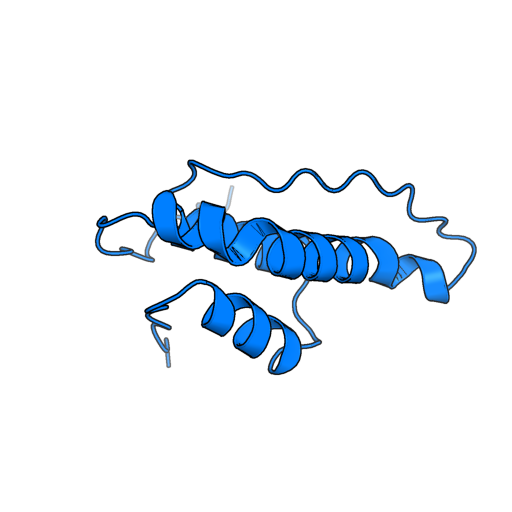 C 1
ATOM 668 O O . PRO A 1 82 ? -15.964 -1.224 4.098 1.00 41.69 82 PRO A O 1
ATOM 671 N N . VAL A 1 83 ? -13.978 -1.685 5.062 1.00 41.91 83 VAL A N 1
ATOM 672 C CA . VAL A 1 83 ? -13.424 -2.400 3.917 1.00 41.91 83 VAL A CA 1
ATOM 673 C C . VAL A 1 83 ? -14.216 -3.696 3.767 1.00 41.91 83 VAL A C 1
ATOM 675 O O . VAL A 1 83 ? -13.882 -4.735 4.333 1.00 41.91 83 VAL A O 1
ATOM 678 N N . LEU A 1 84 ? -15.317 -3.620 3.025 1.00 40.53 84 LEU A N 1
ATOM 679 C CA . LEU A 1 84 ? -16.009 -4.762 2.464 1.00 40.53 84 LEU A CA 1
ATOM 680 C C . LEU A 1 84 ? -15.118 -5.283 1.333 1.00 40.53 84 LEU A C 1
ATOM 682 O O . LEU A 1 84 ? -15.370 -5.056 0.155 1.00 40.53 84 LEU A O 1
ATOM 686 N N . PHE A 1 85 ? -14.041 -5.982 1.691 1.00 47.34 85 PHE A N 1
ATOM 687 C CA . PHE A 1 85 ? -13.502 -6.993 0.792 1.00 47.34 85 PHE A CA 1
ATOM 688 C C . PHE A 1 85 ? -14.637 -7.991 0.585 1.00 47.34 85 PHE A C 1
ATOM 690 O O . PHE A 1 85 ? -14.903 -8.715 1.529 1.00 47.34 85 PHE A O 1
ATOM 697 N N . PHE A 1 86 ? -15.344 -7.968 -0.554 1.00 44.12 86 PHE A N 1
ATOM 698 C CA . PHE A 1 86 ? -15.821 -9.151 -1.294 1.00 44.12 86 PHE A CA 1
ATOM 699 C C . PHE A 1 86 ? -16.609 -8.792 -2.578 1.00 44.12 86 PHE A C 1
ATOM 701 O O . PHE A 1 86 ? -17.500 -7.950 -2.575 1.00 44.12 86 PHE A O 1
ATOM 708 N N . THR A 1 87 ? -16.327 -9.581 -3.630 1.00 43.53 87 THR A N 1
ATOM 709 C CA . THR A 1 87 ? -17.072 -9.826 -4.893 1.00 43.53 87 THR A CA 1
ATOM 710 C C . THR A 1 87 ? -17.011 -8.712 -5.956 1.00 43.53 87 THR A C 1
ATOM 712 O O . THR A 1 87 ? -17.576 -7.645 -5.798 1.00 43.53 87 THR A O 1
ATOM 715 N N . THR A 1 88 ? -16.355 -8.875 -7.114 1.00 40.50 88 THR A N 1
ATOM 716 C CA . THR A 1 88 ? -16.712 -9.851 -8.160 1.00 40.50 88 THR A CA 1
ATOM 717 C C . THR A 1 88 ? -15.563 -9.986 -9.181 1.00 40.50 88 THR A C 1
ATOM 719 O O . THR A 1 88 ? -15.447 -9.166 -10.086 1.00 40.50 88 THR A O 1
ATOM 722 N N . PHE A 1 89 ? -14.740 -11.040 -9.101 1.00 39.03 89 PHE A N 1
ATOM 723 C CA . PHE A 1 89 ? -14.063 -11.544 -10.303 1.00 39.03 89 PHE A CA 1
ATOM 724 C C . PHE A 1 89 ? -15.123 -12.301 -11.108 1.00 39.03 89 PHE A C 1
ATOM 726 O O . PHE A 1 89 ? -15.381 -13.479 -10.863 1.00 39.03 89 PHE A O 1
ATOM 733 N N . LYS A 1 90 ? -15.800 -11.608 -12.027 1.00 34.72 90 LYS A N 1
ATOM 734 C CA . LYS A 1 90 ? -16.513 -12.284 -13.110 1.00 34.72 90 LYS A CA 1
ATOM 735 C C . LYS A 1 90 ? -15.440 -12.761 -14.081 1.00 34.72 90 LYS A C 1
ATOM 737 O O . LYS A 1 90 ? -14.800 -11.951 -14.741 1.00 34.72 90 LYS A O 1
ATOM 742 N N . HIS A 1 91 ? -15.225 -14.071 -14.093 1.00 38.25 91 HIS A N 1
ATOM 743 C CA . HIS A 1 91 ? -14.615 -14.771 -15.213 1.00 38.25 91 HIS A CA 1
ATOM 744 C C . HIS A 1 91 ? -15.448 -14.438 -16.459 1.00 38.25 91 HIS A C 1
ATOM 746 O O . HIS A 1 91 ? -16.647 -14.730 -16.480 1.00 38.25 91 HIS A O 1
ATOM 752 N N . VAL A 1 92 ? -14.831 -13.784 -17.438 1.00 36.72 92 VAL A N 1
ATOM 753 C CA . VAL A 1 92 ? -15.268 -13.777 -18.837 1.00 36.72 92 VAL A CA 1
ATOM 754 C C . VAL A 1 92 ? -14.036 -14.075 -19.668 1.00 36.72 92 VAL A C 1
ATOM 756 O O . VAL A 1 92 ? -12.995 -13.445 -19.372 1.00 36.72 92 VAL A O 1
#

Foldseek 3Di:
DDDDDDDPFLVVLLVVCVVCVVDDLVNSQVVLCLQLVNPDRDDQDDPQPPVDPVSVCVSVVSSSVVSVVCRVVSRVSGDPDPRPPDDDPDDD

Secondary structure (DSSP, 8-state):
-------SSTHHHHHHHHH-TT--HHHHHHHHHHHHTTS----------TT-GGGTTHHHHHHHHHHHHHHHHHHHT---S-----------